Protein AF-A0A7S0U5K0-F1 (afdb_monomer_lite)

Foldseek 3Di:
DPPCPQLAAEEEADQDPVCQQVVQQVVCVVVVHGAQACGWEDEVPDTRHDPRHRYYYYHLVVVVVVCVVPVQPPSHDYYHYPPCVVVDPSSVVSVVSVVVNDD

Organism: Hemiselmis andersenii (NCBI:txid464988)

Structure (mmCIF, N/CA/C/O backbone):
data_AF-A0A7S0U5K0-F1
#
_entry.id   AF-A0A7S0U5K0-F1
#
loop_
_atom_site.group_PDB
_atom_site.id
_atom_site.type_symbol
_atom_site.label_atom_id
_atom_site.label_alt_id
_atom_site.label_comp_id
_atom_site.label_asym_id
_atom_site.label_entity_id
_atom_site.label_seq_id
_atom_site.pdbx_PDB_ins_code
_atom_site.Cartn_x
_atom_site.Cartn_y
_atom_site.Cartn_z
_atom_site.occupancy
_atom_site.B_iso_or_equiv
_atom_site.auth_seq_id
_atom_site.auth_comp_id
_atom_site.auth_asym_id
_atom_site.auth_atom_id
_atom_site.pdbx_PDB_model_num
ATOM 1 N N . ARG A 1 1 ? -11.336 -15.388 -18.086 1.00 55.62 1 ARG A N 1
ATOM 2 C CA . ARG A 1 1 ? -10.836 -14.200 -17.343 1.00 55.62 1 ARG A CA 1
ATOM 3 C C . ARG A 1 1 ? -11.892 -13.109 -17.471 1.00 55.62 1 ARG A C 1
ATOM 5 O O . ARG A 1 1 ? -12.185 -12.740 -18.595 1.00 55.62 1 ARG A O 1
ATOM 12 N N . ASN A 1 2 ? -12.454 -12.601 -16.373 1.00 70.38 2 ASN A N 1
ATOM 13 C CA . ASN A 1 2 ? -13.615 -11.689 -16.411 1.00 70.38 2 ASN A CA 1
ATOM 14 C C . ASN A 1 2 ? -13.262 -10.210 -16.708 1.00 70.38 2 ASN A C 1
ATOM 16 O O . ASN A 1 2 ? -14.100 -9.342 -16.513 1.00 70.38 2 ASN A O 1
ATOM 20 N N . GLY A 1 3 ? -12.029 -9.901 -17.134 1.00 74.00 3 GLY A N 1
ATOM 21 C CA . GLY A 1 3 ? -11.648 -8.570 -17.641 1.00 74.00 3 GLY A CA 1
ATOM 22 C C . GLY A 1 3 ? -11.501 -7.425 -16.625 1.00 74.00 3 GLY A C 1
ATOM 23 O O . GLY A 1 3 ? -11.142 -6.328 -17.026 1.00 74.00 3 GLY A O 1
ATOM 24 N N . ARG A 1 4 ? -11.702 -7.646 -15.319 1.00 78.88 4 ARG A N 1
ATOM 25 C CA . ARG A 1 4 ? -11.793 -6.563 -14.308 1.00 78.88 4 ARG A CA 1
ATOM 26 C C . ARG A 1 4 ? -10.467 -6.025 -13.753 1.00 78.88 4 ARG A C 1
ATOM 28 O O . ARG A 1 4 ? -10.463 -5.280 -12.784 1.00 78.88 4 ARG A O 1
ATOM 35 N N . GLY A 1 5 ? -9.325 -6.389 -14.338 1.00 76.19 5 GLY A N 1
ATOM 36 C CA . GLY A 1 5 ? -8.012 -6.001 -13.798 1.00 76.19 5 GLY A CA 1
ATOM 37 C C . GLY A 1 5 ? -7.782 -4.483 -13.738 1.00 76.19 5 GLY A C 1
ATOM 38 O O . GLY A 1 5 ? -7.076 -4.009 -12.856 1.00 76.19 5 GLY A O 1
ATOM 39 N N . GLY A 1 6 ? -8.404 -3.715 -14.641 1.00 79.94 6 GLY A N 1
ATOM 40 C CA . GLY A 1 6 ? -8.289 -2.252 -14.671 1.00 79.94 6 GLY A CA 1
ATOM 41 C C . GLY A 1 6 ? -8.982 -1.536 -13.505 1.00 79.94 6 GLY A C 1
ATOM 42 O O . GLY A 1 6 ? -8.578 -0.424 -13.159 1.00 79.94 6 GLY A O 1
ATOM 43 N N . GLU A 1 7 ? -9.968 -2.184 -12.883 1.00 86.75 7 GLU A N 1
ATOM 44 C CA . GLU A 1 7 ? -10.798 -1.637 -11.798 1.00 86.75 7 GLU A CA 1
ATOM 45 C C . GLU A 1 7 ? -10.183 -1.860 -10.407 1.00 86.75 7 GLU A C 1
ATOM 47 O O . GLU A 1 7 ? -10.696 -1.355 -9.415 1.00 86.75 7 GLU A O 1
ATOM 52 N N . VAL A 1 8 ? -9.090 -2.623 -10.315 1.00 93.12 8 VAL A N 1
ATOM 53 C CA . VAL A 1 8 ? -8.482 -3.012 -9.039 1.00 93.12 8 VAL A CA 1
ATOM 54 C C . VAL A 1 8 ? -7.584 -1.900 -8.499 1.00 93.12 8 VAL A C 1
ATOM 56 O O . VAL A 1 8 ? -6.564 -1.590 -9.104 1.00 93.12 8 VAL A O 1
ATOM 59 N N . GLU A 1 9 ? -7.897 -1.373 -7.316 1.00 95.38 9 GLU A N 1
ATOM 60 C CA . GLU A 1 9 ? -6.939 -0.635 -6.480 1.00 95.38 9 GLU A CA 1
ATOM 61 C C . GLU A 1 9 ? -6.714 -1.340 -5.142 1.00 95.38 9 GLU A C 1
ATOM 63 O O . GLU A 1 9 ? -7.665 -1.665 -4.423 1.00 95.38 9 GLU A O 1
ATOM 68 N N . MET A 1 10 ? -5.445 -1.558 -4.808 1.00 97.75 10 MET A N 1
ATOM 69 C CA . MET A 1 10 ? -4.986 -2.262 -3.618 1.00 97.75 10 MET A CA 1
ATOM 70 C C . MET A 1 10 ? -4.131 -1.344 -2.750 1.00 97.75 10 MET A C 1
ATOM 72 O O . MET A 1 10 ? -3.248 -0.640 -3.248 1.00 97.75 10 MET A O 1
ATOM 76 N N . ILE A 1 11 ? -4.341 -1.412 -1.439 1.00 98.12 11 ILE A N 1
ATOM 77 C CA . ILE A 1 11 ? -3.473 -0.784 -0.442 1.00 98.12 11 ILE A CA 1
ATOM 78 C C . ILE A 1 11 ? -2.899 -1.873 0.458 1.00 98.12 11 ILE A C 1
ATOM 80 O O . ILE A 1 11 ? -3.647 -2.703 0.963 1.00 98.12 11 ILE A O 1
ATOM 84 N N . CYS A 1 12 ? -1.589 -1.859 0.682 1.00 98.50 12 CYS A N 1
ATOM 85 C CA . CYS A 1 12 ? -0.908 -2.745 1.620 1.00 98.50 12 CYS A CA 1
ATOM 86 C C . CYS A 1 12 ? -0.188 -1.908 2.679 1.00 98.50 12 CYS A C 1
ATOM 88 O O . CYS A 1 12 ? 0.669 -1.084 2.348 1.00 98.50 12 CYS A O 1
ATOM 90 N N . THR A 1 13 ? -0.551 -2.071 3.951 1.00 98.06 13 THR A N 1
ATOM 91 C CA . THR A 1 13 ? 0.106 -1.334 5.033 1.00 98.06 13 THR A CA 1
ATOM 92 C C . THR A 1 13 ? 1.390 -2.018 5.472 1.00 98.06 13 THR A C 1
ATOM 94 O O . THR A 1 13 ? 1.462 -3.235 5.497 1.00 98.06 13 THR A O 1
ATOM 97 N N . GLN A 1 14 ? 2.375 -1.226 5.878 1.00 97.94 14 GLN A N 1
ATOM 98 C CA . GLN A 1 14 ? 3.642 -1.661 6.458 1.00 97.94 14 GLN A CA 1
ATOM 99 C C . GLN A 1 14 ? 3.905 -0.854 7.742 1.00 97.94 14 GLN A C 1
ATOM 101 O O . GLN A 1 14 ? 3.674 0.361 7.747 1.00 97.94 14 GLN A O 1
ATOM 106 N N . PRO A 1 15 ? 4.409 -1.456 8.832 1.00 95.38 15 PRO A N 1
ATOM 107 C CA . PRO A 1 15 ? 4.619 -0.738 10.093 1.00 95.38 15 PRO A CA 1
ATOM 108 C C . PRO A 1 15 ? 5.746 0.295 9.973 1.00 95.38 15 PRO A C 1
ATOM 110 O O . PRO A 1 15 ? 5.714 1.361 10.590 1.00 95.38 15 PRO A O 1
ATOM 113 N N . ARG A 1 16 ? 6.743 0.015 9.124 1.00 96.00 16 ARG A N 1
ATOM 114 C CA . ARG A 1 16 ? 7.964 0.818 8.990 1.00 96.00 16 ARG A CA 1
ATOM 115 C C . ARG A 1 16 ? 8.063 1.446 7.606 1.00 96.00 16 ARG A C 1
ATOM 117 O O . ARG A 1 16 ? 7.760 0.827 6.589 1.00 96.00 16 ARG A O 1
ATOM 124 N N . ARG A 1 17 ? 8.566 2.684 7.565 1.00 97.81 17 ARG A N 1
ATOM 125 C CA . ARG A 1 17 ? 8.770 3.444 6.316 1.00 97.81 17 ARG A CA 1
ATOM 126 C C . ARG A 1 17 ? 9.685 2.708 5.340 1.00 97.81 17 ARG A C 1
ATOM 128 O O . ARG A 1 17 ? 9.350 2.605 4.168 1.00 97.81 17 ARG A O 1
ATOM 135 N N . ILE A 1 18 ? 10.808 2.192 5.842 1.00 97.94 18 ILE A N 1
ATOM 136 C CA . ILE A 1 18 ? 11.792 1.493 5.013 1.00 97.94 18 ILE A CA 1
ATOM 137 C C . ILE A 1 18 ? 11.196 0.233 4.380 1.00 97.94 18 ILE A C 1
ATOM 139 O O . ILE A 1 18 ? 11.469 -0.015 3.216 1.00 97.94 18 ILE A O 1
ATOM 143 N N . SER A 1 19 ? 10.318 -0.485 5.094 1.00 97.69 19 SER A N 1
ATOM 144 C CA . SER A 1 19 ? 9.605 -1.653 4.565 1.00 97.69 19 SER A CA 1
ATOM 145 C C . SER A 1 19 ? 8.630 -1.266 3.454 1.00 97.69 19 SER A C 1
ATOM 147 O O . SER A 1 19 ? 8.630 -1.886 2.399 1.00 97.69 19 SER A O 1
ATOM 149 N N . ALA A 1 20 ? 7.845 -0.196 3.638 1.00 98.50 20 ALA A N 1
ATOM 150 C CA . ALA A 1 20 ? 6.940 0.286 2.590 1.00 98.50 20 ALA A CA 1
ATOM 151 C C . ALA A 1 20 ? 7.685 0.624 1.287 1.00 98.50 20 ALA A C 1
ATOM 153 O O . ALA A 1 20 ? 7.205 0.302 0.203 1.00 98.50 20 ALA A O 1
ATOM 154 N N . MET A 1 21 ? 8.855 1.259 1.397 1.00 98.62 21 MET A N 1
ATOM 155 C CA . MET A 1 21 ? 9.681 1.628 0.246 1.00 98.62 21 MET A CA 1
ATOM 156 C C . MET A 1 21 ? 10.353 0.403 -0.385 1.00 98.62 21 MET A C 1
ATOM 158 O O . MET A 1 21 ? 10.204 0.177 -1.582 1.00 98.62 21 MET A O 1
ATOM 162 N N . SER A 1 22 ? 11.048 -0.412 0.415 1.00 98.50 22 SER A N 1
ATOM 163 C CA . SER A 1 22 ? 11.826 -1.547 -0.089 1.00 98.50 22 SER A CA 1
ATOM 164 C C . SER A 1 22 ? 10.948 -2.627 -0.713 1.00 98.50 22 SER A C 1
ATOM 166 O O . SER A 1 22 ? 11.318 -3.186 -1.743 1.00 98.50 22 SER A O 1
ATOM 168 N N . VAL A 1 23 ? 9.770 -2.895 -0.140 1.00 98.50 23 VAL A N 1
ATOM 169 C CA . VAL A 1 23 ? 8.819 -3.863 -0.698 1.00 98.50 23 VAL A CA 1
ATOM 170 C C . VAL A 1 23 ? 8.222 -3.329 -1.996 1.00 98.50 23 VAL A C 1
ATOM 172 O O . VAL A 1 23 ? 8.165 -4.068 -2.975 1.00 98.50 23 VAL A O 1
ATOM 175 N N . ALA A 1 24 ? 7.847 -2.048 -2.063 1.00 98.62 24 ALA A N 1
ATOM 176 C CA . ALA A 1 24 ? 7.364 -1.457 -3.310 1.00 98.62 24 ALA A CA 1
ATOM 177 C C . ALA A 1 24 ? 8.417 -1.524 -4.423 1.00 98.62 24 ALA A C 1
ATOM 179 O O . ALA A 1 24 ? 8.093 -1.930 -5.538 1.00 98.62 24 ALA A O 1
ATOM 180 N N . ASP A 1 25 ? 9.672 -1.186 -4.113 1.00 98.69 25 ASP A N 1
ATOM 181 C CA . ASP A 1 25 ? 10.783 -1.268 -5.063 1.00 98.69 25 ASP A CA 1
ATOM 182 C C . ASP A 1 25 ? 11.049 -2.709 -5.507 1.00 98.69 25 ASP A C 1
ATOM 184 O O . ASP A 1 25 ? 11.235 -2.973 -6.696 1.00 98.69 25 ASP A O 1
ATOM 188 N N . ARG A 1 26 ? 11.004 -3.662 -4.571 1.00 98.69 26 ARG A N 1
ATOM 189 C CA . ARG A 1 26 ? 11.182 -5.083 -4.869 1.00 98.69 26 ARG A CA 1
ATOM 190 C C . ARG A 1 26 ? 10.082 -5.612 -5.788 1.00 98.69 26 ARG A C 1
ATOM 192 O O . ARG A 1 26 ? 10.394 -6.239 -6.796 1.00 98.69 26 ARG A O 1
ATOM 199 N N . VAL A 1 27 ? 8.818 -5.346 -5.463 1.00 98.50 27 VAL A N 1
ATOM 200 C CA . VAL A 1 27 ? 7.666 -5.832 -6.238 1.00 98.50 27 VAL A CA 1
ATOM 201 C C . VAL A 1 27 ? 7.602 -5.153 -7.610 1.00 98.50 27 VAL A C 1
ATOM 203 O O . VAL A 1 27 ? 7.293 -5.815 -8.597 1.00 98.50 27 VAL A O 1
ATOM 206 N N . ALA A 1 28 ? 7.941 -3.864 -7.716 1.00 98.56 28 ALA A N 1
ATOM 207 C CA . ALA A 1 28 ? 8.071 -3.187 -9.008 1.00 98.56 28 ALA A CA 1
ATOM 208 C C . ALA A 1 28 ? 9.167 -3.833 -9.878 1.00 98.56 28 ALA A C 1
ATOM 210 O O . ALA A 1 28 ? 8.934 -4.147 -11.047 1.00 98.56 28 ALA A O 1
ATOM 211 N N . ALA A 1 29 ? 10.335 -4.123 -9.293 1.00 98.50 29 ALA A N 1
ATOM 212 C CA . ALA A 1 29 ? 11.435 -4.776 -9.999 1.00 98.50 29 ALA A CA 1
ATOM 213 C C . ALA A 1 29 ? 11.074 -6.193 -10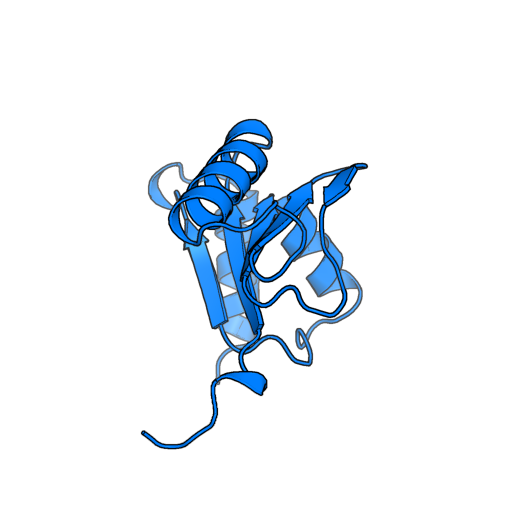.479 1.00 98.50 29 ALA A C 1
ATOM 215 O O . ALA A 1 29 ? 11.382 -6.554 -11.614 1.00 98.50 29 ALA A O 1
ATOM 216 N N . GLU A 1 30 ? 10.365 -6.981 -9.664 1.00 98.56 30 GLU A N 1
ATOM 217 C CA . GLU A 1 30 ? 9.847 -8.306 -10.052 1.00 98.56 30 GLU A CA 1
ATOM 218 C C . GLU A 1 30 ? 8.835 -8.239 -11.208 1.00 98.56 30 GLU A C 1
ATOM 220 O O . GLU A 1 30 ? 8.629 -9.220 -11.923 1.00 98.56 30 GLU A O 1
ATOM 225 N N . ARG A 1 31 ? 8.238 -7.066 -11.430 1.00 97.19 31 ARG A N 1
ATOM 226 C CA . ARG A 1 31 ? 7.335 -6.767 -12.547 1.00 97.19 31 ARG A CA 1
ATOM 227 C C . ARG A 1 31 ? 8.032 -6.088 -13.727 1.00 97.19 31 ARG A C 1
ATOM 229 O O . ARG A 1 31 ? 7.352 -5.699 -14.673 1.00 97.19 31 ARG A O 1
ATOM 236 N N . ALA A 1 32 ? 9.360 -5.968 -13.685 1.00 98.19 32 ALA A N 1
ATOM 237 C CA . ALA A 1 32 ? 10.171 -5.270 -14.680 1.00 98.19 32 ALA A CA 1
ATOM 238 C C . ALA A 1 32 ? 9.722 -3.814 -14.930 1.00 98.19 32 ALA A C 1
ATOM 240 O O . ALA A 1 32 ? 9.820 -3.307 -16.046 1.00 98.19 32 ALA A O 1
ATOM 241 N N . GLU A 1 33 ? 9.245 -3.132 -13.887 1.00 97.62 33 GLU A N 1
ATOM 242 C CA . GLU A 1 33 ? 8.860 -1.721 -13.930 1.00 97.62 33 GLU A CA 1
ATOM 243 C C . GLU A 1 33 ? 9.614 -0.895 -12.886 1.00 97.62 33 GLU A C 1
ATOM 245 O O . GLU A 1 33 ? 10.179 -1.406 -11.918 1.00 97.62 33 GLU A O 1
ATOM 250 N N . ALA A 1 34 ? 9.604 0.423 -13.073 1.00 97.81 34 ALA A N 1
ATOM 251 C CA . ALA A 1 34 ? 10.044 1.345 -12.039 1.00 97.81 34 ALA A CA 1
ATOM 252 C C . ALA A 1 34 ? 8.917 1.580 -11.026 1.00 97.81 34 ALA A C 1
ATOM 254 O O . ALA A 1 34 ? 7.757 1.772 -11.400 1.00 97.81 34 ALA A O 1
ATOM 255 N N . THR A 1 35 ? 9.267 1.671 -9.744 1.00 98.38 35 THR A N 1
ATOM 256 C CA . THR A 1 35 ? 8.336 2.099 -8.693 1.00 98.38 35 THR A CA 1
ATOM 257 C C . THR A 1 35 ? 7.688 3.428 -9.063 1.00 98.38 35 THR A C 1
ATOM 259 O O . THR A 1 35 ? 8.360 4.350 -9.528 1.00 98.38 35 THR A O 1
ATOM 262 N N . GLY A 1 36 ? 6.388 3.542 -8.830 1.00 97.44 36 GLY A N 1
ATOM 263 C CA . GLY A 1 36 ? 5.556 4.656 -9.265 1.00 97.44 36 GLY A CA 1
ATOM 264 C C . GLY A 1 36 ? 4.766 4.372 -10.543 1.00 97.44 36 GLY A C 1
ATOM 265 O O . GLY A 1 36 ? 3.903 5.180 -10.875 1.00 97.44 36 GLY A O 1
ATOM 266 N N . GLN A 1 37 ? 5.005 3.249 -11.232 1.00 97.06 37 GLN A N 1
ATOM 267 C CA . GLN A 1 37 ? 4.134 2.751 -12.305 1.00 97.06 37 GLN A CA 1
ATOM 268 C C . GLN A 1 37 ? 2.935 1.996 -11.710 1.00 97.06 37 GLN A C 1
ATOM 270 O O . GLN A 1 37 ? 2.121 2.626 -11.027 1.00 97.06 37 GLN A O 1
ATOM 275 N N . THR A 1 38 ? 2.795 0.682 -11.934 1.00 97.38 38 THR A N 1
ATOM 276 C CA . THR A 1 38 ? 1.656 -0.082 -11.393 1.00 97.38 38 THR A CA 1
ATOM 277 C C . THR A 1 38 ? 1.804 -0.395 -9.904 1.00 97.38 38 THR A C 1
ATOM 279 O O . THR A 1 38 ? 0.793 -0.543 -9.213 1.00 97.38 38 THR A O 1
ATOM 282 N N . VAL A 1 39 ? 3.031 -0.392 -9.384 1.00 98.56 39 VAL A N 1
ATOM 283 C CA . VAL A 1 39 ? 3.364 -0.513 -7.961 1.00 98.56 39 VAL A CA 1
ATOM 284 C C . VAL A 1 39 ? 3.993 0.780 -7.457 1.00 98.56 39 VAL A C 1
ATOM 286 O O . VAL A 1 39 ? 4.866 1.353 -8.106 1.00 98.56 39 VAL A O 1
ATOM 289 N N . GLY A 1 40 ? 3.578 1.249 -6.285 1.00 98.62 40 GLY A N 1
ATOM 290 C CA . GLY A 1 40 ? 4.117 2.459 -5.674 1.00 98.62 40 GLY A CA 1
ATOM 291 C C . GLY A 1 40 ? 4.092 2.415 -4.156 1.00 98.62 40 GLY A C 1
ATOM 292 O O . GLY A 1 40 ? 3.570 1.475 -3.556 1.00 98.62 40 GLY A O 1
ATOM 293 N N . TYR A 1 41 ? 4.618 3.468 -3.533 1.00 98.75 41 TYR A N 1
ATOM 294 C CA . TYR A 1 41 ? 4.499 3.652 -2.091 1.00 98.75 41 TYR A CA 1
ATOM 295 C C . TYR A 1 41 ? 4.077 5.065 -1.694 1.00 98.75 41 TYR A C 1
ATOM 297 O O . TYR A 1 41 ? 4.253 6.038 -2.434 1.00 98.75 41 TYR A O 1
ATOM 305 N N . GLN A 1 42 ? 3.550 5.180 -0.478 1.00 98.44 42 GLN A N 1
ATOM 306 C CA . GLN A 1 42 ? 3.294 6.452 0.180 1.00 98.44 42 GLN A CA 1
ATOM 307 C C . GLN A 1 42 ? 3.636 6.378 1.666 1.00 98.44 42 GLN A C 1
ATOM 309 O O . GLN A 1 42 ? 3.057 5.613 2.433 1.00 98.44 42 GLN A O 1
ATOM 314 N N . ILE A 1 43 ? 4.544 7.245 2.090 1.00 98.31 43 ILE A N 1
ATOM 315 C CA . ILE A 1 43 ? 4.929 7.428 3.485 1.00 98.31 43 ILE A CA 1
ATOM 316 C C . ILE A 1 43 ? 4.730 8.896 3.874 1.00 98.31 43 ILE A C 1
ATOM 318 O O . ILE A 1 43 ? 4.280 9.734 3.088 1.00 98.31 43 ILE A O 1
ATOM 322 N N . ARG A 1 44 ? 5.017 9.238 5.130 1.00 96.38 44 ARG A N 1
ATOM 323 C CA . ARG A 1 44 ? 4.944 10.634 5.567 1.00 96.38 44 ARG A CA 1
ATOM 324 C C . ARG A 1 44 ? 5.960 11.473 4.781 1.00 96.38 44 ARG A C 1
ATOM 326 O O . ARG A 1 44 ? 7.149 11.192 4.861 1.00 96.38 44 ARG A O 1
ATOM 333 N N . LEU A 1 45 ? 5.461 12.522 4.117 1.00 95.00 45 LEU A N 1
ATOM 334 C CA . LEU A 1 45 ? 6.211 13.525 3.337 1.00 95.00 45 LEU A CA 1
ATOM 335 C C . LEU A 1 45 ? 6.849 13.026 2.030 1.00 95.00 45 LEU A C 1
ATOM 337 O O . LEU A 1 45 ? 7.483 13.817 1.343 1.00 95.00 45 LEU A O 1
ATOM 341 N N . GLU A 1 46 ? 6.651 11.765 1.654 1.00 97.62 46 GLU A N 1
ATOM 342 C CA . GLU A 1 46 ? 7.265 11.194 0.456 1.00 97.62 46 GLU A CA 1
ATOM 343 C C . GLU A 1 46 ? 6.325 10.171 -0.184 1.00 97.62 46 GLU A C 1
ATOM 345 O O . GLU A 1 46 ? 5.698 9.354 0.498 1.00 97.62 46 GLU A O 1
ATOM 350 N N . ALA A 1 47 ? 6.194 10.239 -1.505 1.00 98.00 47 ALA A N 1
ATOM 351 C CA . ALA A 1 47 ? 5.340 9.344 -2.266 1.00 98.00 47 ALA A CA 1
ATOM 352 C C . ALA A 1 47 ? 5.925 9.100 -3.655 1.00 98.00 47 ALA A C 1
ATOM 354 O O . ALA A 1 47 ? 6.326 10.041 -4.338 1.00 98.00 47 ALA A O 1
ATOM 355 N N . LYS A 1 48 ? 5.884 7.841 -4.092 1.00 98.19 48 LYS A N 1
ATOM 356 C CA . LYS A 1 48 ? 6.223 7.429 -5.453 1.00 98.19 48 LYS A CA 1
ATOM 357 C C . LYS A 1 48 ? 5.060 6.615 -6.006 1.00 98.19 48 LYS A C 1
ATOM 359 O O . LYS A 1 48 ? 5.002 5.399 -5.847 1.00 98.19 48 LYS A O 1
ATOM 364 N N . ARG A 1 49 ? 4.087 7.324 -6.581 1.00 97.06 49 ARG A N 1
ATOM 365 C CA . ARG A 1 49 ? 2.841 6.786 -7.148 1.00 97.06 49 ARG A CA 1
ATOM 366 C C . ARG A 1 49 ? 2.386 7.641 -8.329 1.00 97.06 49 ARG A C 1
ATOM 368 O O . ARG A 1 49 ? 2.733 8.818 -8.403 1.00 97.06 49 ARG A O 1
ATOM 375 N N . SER A 1 50 ? 1.566 7.070 -9.195 1.00 96.06 50 SER A N 1
ATOM 376 C CA . SER A 1 50 ? 0.963 7.729 -10.355 1.00 96.06 50 SER A CA 1
ATOM 377 C C . SER A 1 50 ? -0.517 7.361 -10.477 1.00 96.06 50 SER A C 1
ATOM 379 O O . SER A 1 50 ? -1.040 6.582 -9.680 1.00 96.06 50 SER A O 1
ATOM 381 N N . ALA A 1 51 ? -1.200 7.895 -11.492 1.00 93.56 51 ALA A N 1
ATOM 382 C CA . ALA A 1 51 ? -2.569 7.489 -11.819 1.00 93.56 51 ALA A CA 1
ATOM 383 C C . ALA A 1 51 ? -2.660 6.017 -12.274 1.00 93.56 51 ALA A C 1
ATOM 385 O O . ALA A 1 51 ? -3.738 5.429 -12.282 1.00 93.56 51 ALA A O 1
ATOM 386 N N . GLN A 1 52 ? -1.532 5.416 -12.661 1.00 94.44 52 GLN A N 1
ATOM 387 C CA . GLN A 1 52 ? -1.432 4.020 -13.072 1.00 94.44 52 GLN A CA 1
ATOM 388 C C . GLN A 1 52 ? -1.196 3.072 -11.890 1.00 94.44 52 GLN A C 1
ATOM 390 O O . GLN A 1 52 ? -1.294 1.859 -12.073 1.00 94.44 52 GLN A O 1
ATOM 395 N N . THR A 1 53 ? -0.896 3.588 -10.693 1.00 96.62 53 THR A N 1
ATOM 396 C CA . THR A 1 53 ? -0.608 2.761 -9.518 1.00 96.62 53 THR A CA 1
ATOM 397 C C . THR A 1 53 ? -1.843 1.978 -9.092 1.00 96.62 53 THR A C 1
ATOM 399 O O . THR A 1 53 ? -2.863 2.550 -8.725 1.00 96.62 53 THR A O 1
ATOM 402 N N . LYS A 1 54 ? -1.731 0.649 -9.136 1.00 96.62 54 LYS A N 1
ATOM 403 C CA . LYS A 1 54 ? -2.765 -0.312 -8.733 1.00 96.62 54 LYS A CA 1
ATOM 404 C C . LYS A 1 54 ? -2.468 -0.946 -7.380 1.00 96.62 54 LYS A C 1
ATOM 406 O O . LYS A 1 54 ? -3.401 -1.335 -6.689 1.00 96.62 54 LYS A O 1
ATOM 411 N N . 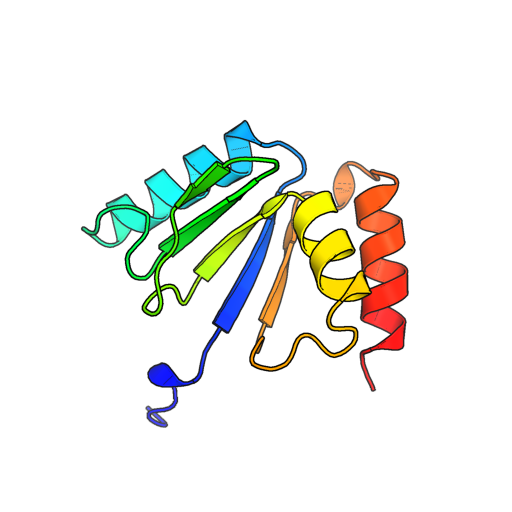LEU A 1 55 ? -1.195 -1.036 -6.994 1.00 98.06 55 LEU A N 1
ATOM 412 C CA . LEU A 1 55 ? -0.758 -1.508 -5.683 1.00 98.06 55 LEU A CA 1
ATOM 413 C C . LEU A 1 55 ? 0.035 -0.412 -4.974 1.00 98.06 55 LEU A C 1
ATOM 415 O O . LEU A 1 55 ? 1.114 -0.031 -5.425 1.00 98.06 55 LEU A O 1
ATOM 419 N N . LEU A 1 56 ? -0.502 0.081 -3.861 1.00 98.44 56 LEU A N 1
ATOM 420 C CA . LEU A 1 56 ? 0.140 1.092 -3.032 1.00 98.44 56 LEU A CA 1
ATOM 421 C C . LEU A 1 56 ? 0.583 0.489 -1.698 1.00 98.44 56 LEU A C 1
ATOM 423 O O . LEU A 1 56 ? -0.253 0.138 -0.868 1.00 98.44 56 LEU A O 1
ATOM 427 N N . PHE A 1 57 ? 1.890 0.451 -1.456 1.00 98.75 57 PHE A N 1
ATOM 428 C CA . PHE 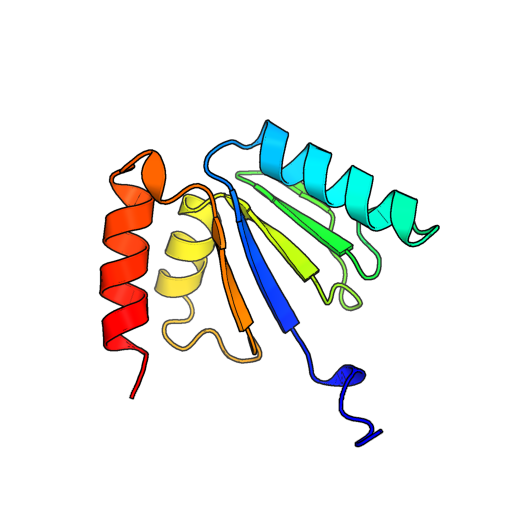A 1 57 ? 2.436 0.184 -0.129 1.00 98.75 57 PHE A CA 1
ATOM 429 C C . PHE A 1 57 ? 2.459 1.473 0.695 1.00 98.75 57 PHE A C 1
ATOM 431 O O . PHE A 1 57 ? 2.911 2.515 0.228 1.00 98.75 57 PHE A O 1
ATOM 438 N N . CYS A 1 58 ? 1.982 1.463 1.931 1.00 98.50 58 CYS A N 1
ATOM 439 C CA . CYS A 1 58 ? 2.018 2.669 2.756 1.00 98.50 58 CYS A CA 1
ATOM 440 C C . CYS A 1 58 ? 2.235 2.367 4.227 1.00 98.50 58 CYS A C 1
ATOM 442 O O . CYS A 1 58 ? 2.011 1.251 4.675 1.00 98.50 58 CYS A O 1
ATOM 444 N N . THR A 1 59 ? 2.626 3.366 5.019 1.00 97.69 59 THR A N 1
ATOM 445 C CA . THR A 1 59 ? 2.578 3.175 6.473 1.00 97.69 59 THR A CA 1
ATOM 446 C C . THR A 1 59 ? 1.140 3.151 6.981 1.00 97.69 59 THR A C 1
ATOM 448 O O . THR A 1 59 ? 0.267 3.815 6.414 1.00 97.69 59 THR A O 1
ATOM 451 N N . THR A 1 60 ? 0.886 2.452 8.088 1.00 96.69 60 THR A N 1
ATOM 452 C CA . THR A 1 60 ? -0.441 2.415 8.735 1.00 96.69 60 THR A CA 1
ATOM 453 C C . THR A 1 60 ? -0.994 3.822 8.984 1.00 96.69 60 THR A C 1
ATOM 455 O O . THR A 1 60 ? -2.142 4.120 8.659 1.00 96.69 60 THR A O 1
ATOM 458 N N . GLY A 1 61 ? -0.145 4.745 9.451 1.00 95.81 61 GLY A N 1
ATOM 459 C CA . GLY A 1 61 ? -0.526 6.143 9.675 1.00 95.81 61 GLY A CA 1
ATOM 460 C C . GLY A 1 61 ? -0.956 6.903 8.410 1.00 95.81 61 GLY A C 1
ATOM 461 O O . GLY A 1 61 ? -1.799 7.796 8.493 1.00 95.81 61 GLY A O 1
ATOM 462 N N . VAL A 1 62 ? -0.424 6.559 7.230 1.00 96.69 62 VAL A N 1
ATOM 463 C CA . VAL A 1 62 ? -0.872 7.152 5.957 1.00 96.69 62 VAL A CA 1
ATOM 464 C C . VAL A 1 62 ? -2.292 6.700 5.625 1.00 96.69 62 VAL A C 1
ATOM 466 O O . VAL A 1 62 ? -3.113 7.539 5.252 1.00 96.69 62 VAL A O 1
ATOM 469 N N . LEU A 1 63 ? -2.602 5.412 5.801 1.00 96.56 63 LEU A N 1
ATOM 470 C CA . LEU A 1 63 ? -3.950 4.895 5.562 1.00 96.56 63 LEU A CA 1
ATOM 471 C C . LEU A 1 63 ? -4.960 5.470 6.563 1.00 96.56 63 LEU A C 1
ATOM 473 O O . LEU A 1 63 ? -6.024 5.925 6.153 1.00 96.56 63 LEU A O 1
ATOM 477 N N . LEU A 1 64 ? -4.602 5.545 7.848 1.00 95.69 64 LEU A N 1
ATOM 478 C CA . LEU A 1 64 ? -5.441 6.174 8.874 1.00 95.69 64 LEU A CA 1
ATOM 479 C C . LEU A 1 64 ? -5.753 7.640 8.544 1.00 95.69 64 LEU A C 1
ATOM 481 O O . LEU A 1 64 ? -6.900 8.065 8.648 1.00 95.69 64 LEU A O 1
ATOM 485 N N . ARG A 1 65 ? -4.764 8.415 8.081 1.00 94.56 65 ARG A N 1
ATOM 486 C CA . ARG A 1 65 ? -5.000 9.796 7.630 1.00 94.56 65 ARG A CA 1
ATOM 487 C C . ARG A 1 65 ? -5.906 9.855 6.398 1.00 94.56 65 ARG A C 1
ATOM 489 O O . ARG A 1 65 ? -6.728 10.760 6.302 1.00 94.56 65 ARG A O 1
ATOM 496 N N . ARG A 1 66 ? -5.772 8.917 5.456 1.00 94.12 66 ARG A N 1
ATOM 497 C CA . ARG A 1 66 ? -6.664 8.844 4.287 1.00 94.12 66 ARG A CA 1
ATOM 498 C C . ARG A 1 66 ? -8.107 8.575 4.717 1.00 94.12 66 ARG A C 1
ATOM 500 O O . ARG A 1 66 ? -8.995 9.272 4.246 1.00 94.12 66 ARG A O 1
ATOM 507 N N . LEU A 1 67 ? -8.313 7.659 5.663 1.00 93.69 67 LEU A N 1
ATOM 508 C CA . LEU A 1 67 ? -9.620 7.345 6.251 1.00 93.69 67 LEU A CA 1
ATOM 509 C C . LEU A 1 67 ? -10.280 8.539 6.958 1.00 93.69 67 LEU A C 1
ATOM 511 O O . LEU A 1 67 ? -11.501 8.615 6.991 1.00 93.69 67 LEU A O 1
ATOM 515 N N . GLN A 1 68 ? -9.504 9.488 7.493 1.00 90.88 68 GLN A N 1
ATOM 516 C CA . GLN A 1 68 ? -10.056 10.722 8.074 1.00 90.88 68 GLN A CA 1
ATOM 517 C C . GLN A 1 68 ? -10.673 11.654 7.020 1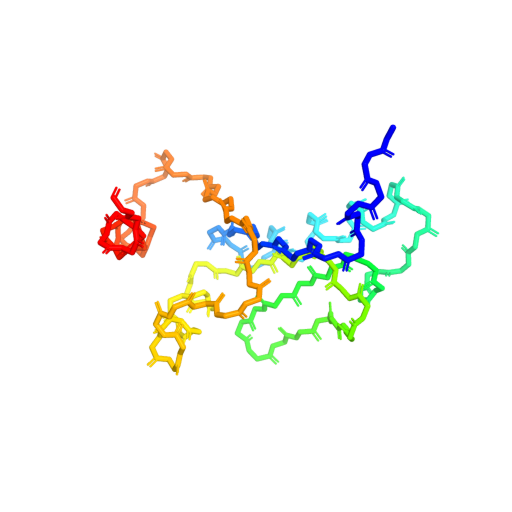.00 90.88 68 GLN A C 1
ATOM 519 O O . GLN A 1 68 ? -11.620 12.372 7.329 1.00 90.88 68 GLN A O 1
ATOM 524 N N . GLY A 1 69 ? -10.126 11.676 5.798 1.00 89.81 69 GLY A N 1
ATOM 525 C CA . GLY A 1 69 ? -10.642 12.499 4.697 1.00 89.81 69 GLY A CA 1
ATOM 526 C C . GLY A 1 69 ? -11.653 11.773 3.805 1.00 89.81 69 GLY A C 1
ATOM 527 O O . GLY A 1 69 ? -12.552 12.401 3.255 1.00 89.81 69 GLY A O 1
ATOM 528 N N . ASP A 1 70 ? -11.513 10.455 3.669 1.00 89.94 70 ASP A N 1
ATOM 529 C CA . ASP A 1 70 ? -12.388 9.580 2.893 1.00 89.94 70 ASP A CA 1
ATOM 530 C C . ASP A 1 70 ? -12.683 8.302 3.686 1.00 89.94 70 ASP A C 1
ATOM 532 O O . ASP A 1 70 ? -11.979 7.294 3.576 1.00 89.94 70 ASP A O 1
ATOM 536 N N . CYS A 1 71 ? -13.745 8.355 4.492 1.00 86.81 71 CYS A N 1
ATOM 537 C CA . CYS A 1 71 ? -14.143 7.262 5.380 1.00 86.81 71 CYS A CA 1
ATOM 538 C C . CYS A 1 71 ? -14.525 5.977 4.636 1.00 86.81 71 CYS A C 1
ATOM 540 O O . CYS A 1 71 ? -14.495 4.911 5.239 1.00 86.81 71 CYS A O 1
ATOM 542 N N . LEU A 1 72 ? -14.906 6.063 3.358 1.00 85.69 72 LEU A N 1
ATOM 543 C CA . LEU A 1 72 ? -15.339 4.906 2.568 1.00 85.69 72 LEU A CA 1
ATOM 544 C C . LEU A 1 72 ? -14.231 4.353 1.670 1.00 85.69 72 LEU A C 1
ATOM 546 O O . LEU A 1 72 ? -14.461 3.350 1.000 1.00 85.69 72 LEU A O 1
ATOM 550 N N . LEU A 1 73 ? -13.059 5.002 1.637 1.00 89.56 73 LEU A N 1
ATOM 551 C CA . LEU A 1 73 ? -11.948 4.661 0.746 1.00 89.56 73 LEU A CA 1
ATOM 552 C C . LEU A 1 73 ? -12.428 4.417 -0.692 1.00 89.56 73 LEU A C 1
ATOM 554 O O . LEU A 1 73 ? -12.172 3.365 -1.280 1.00 89.56 73 LEU A O 1
ATOM 558 N N . LYS A 1 74 ? -13.152 5.387 -1.262 1.00 87.44 74 LYS A N 1
ATOM 559 C CA . LYS A 1 74 ? -13.772 5.248 -2.585 1.00 87.44 74 LYS A CA 1
ATOM 560 C C . LYS A 1 74 ? -12.726 4.854 -3.630 1.00 87.44 74 LYS A C 1
ATOM 562 O O . LYS A 1 74 ? -11.675 5.482 -3.744 1.00 87.44 74 LYS A O 1
ATOM 567 N N . GLY A 1 75 ? -13.039 3.816 -4.401 1.00 88.44 75 GLY A N 1
ATOM 568 C CA . GLY A 1 75 ? -12.157 3.262 -5.431 1.00 88.44 75 GLY A CA 1
ATOM 569 C C . GLY A 1 75 ? -11.172 2.207 -4.923 1.00 88.44 75 GLY A C 1
ATOM 570 O O . GLY A 1 75 ? -10.698 1.415 -5.730 1.00 88.44 75 GLY A O 1
ATOM 571 N N . VAL A 1 76 ? -10.920 2.117 -3.611 1.00 94.06 76 VAL A N 1
ATOM 572 C CA . VAL A 1 76 ? -10.095 1.046 -3.040 1.00 94.06 76 VAL A CA 1
ATOM 573 C C . VAL A 1 76 ? -10.902 -0.244 -3.018 1.00 94.06 76 VAL A C 1
ATOM 575 O O . VAL A 1 76 ? -11.963 -0.331 -2.408 1.00 94.06 76 VAL A O 1
ATOM 578 N N . THR A 1 77 ? -10.373 -1.262 -3.686 1.00 94.50 77 THR A N 1
ATOM 579 C CA . THR A 1 77 ? -11.026 -2.571 -3.817 1.00 94.50 77 THR A CA 1
ATOM 580 C C . THR A 1 77 ? -10.524 -3.584 -2.794 1.00 94.50 77 THR A C 1
ATOM 582 O O . THR A 1 77 ? -11.276 -4.470 -2.401 1.00 94.50 77 THR A O 1
ATOM 585 N N . HIS A 1 78 ? -9.262 -3.467 -2.364 1.00 95.25 78 HIS A N 1
ATOM 586 C CA . HIS A 1 78 ? -8.633 -4.402 -1.432 1.00 95.25 78 HIS A CA 1
ATOM 587 C C . HIS A 1 78 ? -7.698 -3.670 -0.471 1.00 95.25 78 HIS A C 1
ATOM 589 O O . HIS A 1 78 ? -6.960 -2.761 -0.865 1.00 95.25 78 HIS A O 1
ATOM 595 N N . ILE A 1 79 ? -7.692 -4.115 0.782 1.00 96.31 79 ILE A N 1
ATOM 596 C CA . ILE A 1 79 ? -6.777 -3.638 1.817 1.00 96.31 79 ILE A CA 1
ATOM 597 C C . ILE A 1 79 ? -6.084 -4.849 2.427 1.00 96.31 79 ILE A C 1
ATOM 599 O O . ILE A 1 79 ? -6.741 -5.779 2.889 1.00 96.31 79 ILE A O 1
ATOM 603 N N . PHE A 1 80 ? -4.758 -4.811 2.441 1.00 97.44 80 PHE A N 1
ATOM 604 C CA . PHE A 1 80 ? -3.902 -5.779 3.109 1.00 97.44 80 PHE A CA 1
ATOM 605 C C . PHE A 1 80 ? -3.306 -5.110 4.345 1.00 97.44 80 PHE A C 1
ATOM 607 O O . PHE A 1 80 ? -2.633 -4.083 4.231 1.00 97.44 80 PHE A O 1
ATOM 614 N N . VAL A 1 81 ? -3.569 -5.684 5.517 1.00 96.19 81 VAL A N 1
ATOM 615 C CA . VAL A 1 81 ? -2.977 -5.239 6.781 1.00 96.19 81 VAL A CA 1
ATOM 616 C C . VAL A 1 81 ? -1.842 -6.191 7.129 1.00 96.19 81 VAL A C 1
ATOM 618 O O . VAL A 1 81 ? -2.100 -7.322 7.533 1.00 96.19 81 VAL A O 1
ATOM 621 N N . ASP A 1 82 ? -0.605 -5.751 6.916 1.00 95.12 82 ASP A N 1
ATOM 622 C CA . ASP A 1 82 ? 0.588 -6.559 7.180 1.00 95.12 82 ASP A CA 1
ATOM 623 C C . ASP A 1 82 ? 1.123 -6.369 8.607 1.00 95.12 82 ASP A C 1
ATOM 625 O O . ASP A 1 82 ? 0.785 -5.394 9.285 1.00 95.12 82 ASP A O 1
ATOM 629 N N . GLU A 1 83 ? 1.967 -7.305 9.048 1.00 93.56 83 GLU A N 1
ATOM 630 C CA . GLU A 1 83 ? 2.712 -7.250 10.315 1.00 93.56 83 GLU A CA 1
ATOM 631 C C . GLU A 1 83 ? 1.821 -7.066 11.559 1.00 93.56 83 GLU A C 1
ATOM 633 O O . GLU A 1 83 ? 2.242 -6.556 12.598 1.00 93.56 83 GLU A O 1
ATOM 638 N N . ILE A 1 84 ? 0.561 -7.515 11.492 1.00 92.19 84 ILE A N 1
ATOM 639 C CA . ILE A 1 84 ? -0.402 -7.348 12.594 1.00 92.19 84 ILE A CA 1
ATOM 640 C C . ILE A 1 84 ? 0.040 -8.047 13.890 1.00 92.19 84 ILE A C 1
ATOM 642 O O . ILE A 1 84 ? -0.400 -7.706 14.987 1.00 92.19 84 ILE A O 1
ATOM 646 N N . HIS A 1 85 ? 0.945 -9.016 13.776 1.00 94.06 85 HIS A N 1
ATOM 647 C CA . HIS A 1 85 ? 1.509 -9.727 14.912 1.00 94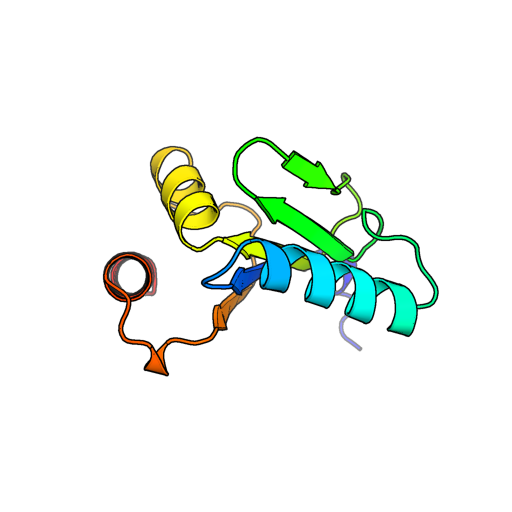.06 85 HIS A CA 1
ATOM 648 C C . HIS A 1 85 ? 2.392 -8.840 15.808 1.00 94.06 85 HIS A C 1
ATOM 650 O O . HIS A 1 85 ? 2.577 -9.192 16.972 1.00 94.06 85 HIS A O 1
ATOM 656 N N . GLU A 1 86 ? 2.888 -7.693 15.319 1.00 90.81 86 GLU A N 1
ATOM 657 C CA . GLU A 1 86 ? 3.633 -6.723 16.138 1.00 90.81 86 GLU A CA 1
ATOM 658 C C . GLU A 1 86 ? 2.738 -6.028 17.190 1.00 90.81 86 GLU A C 1
ATOM 660 O O . GLU A 1 86 ? 3.262 -5.437 18.132 1.00 90.81 86 GLU A O 1
ATOM 665 N N . ARG A 1 87 ? 1.398 -6.121 17.069 1.00 88.38 87 ARG A N 1
ATOM 666 C CA . ARG A 1 87 ? 0.408 -5.492 17.975 1.00 88.38 87 ARG A CA 1
ATOM 667 C C . ARG A 1 87 ? 0.649 -3.991 18.196 1.00 88.38 87 ARG A C 1
ATOM 669 O O . ARG A 1 87 ? 0.552 -3.481 19.312 1.00 88.38 87 ARG A O 1
ATOM 676 N N . ASP A 1 88 ? 0.979 -3.282 17.118 1.00 92.06 88 ASP A N 1
ATOM 677 C CA . ASP A 1 88 ? 1.087 -1.824 17.137 1.00 92.06 88 ASP A CA 1
ATOM 678 C C . ASP A 1 88 ? -0.293 -1.166 17.290 1.00 92.06 88 ASP A C 1
ATOM 680 O O . ASP A 1 88 ? -1.265 -1.546 16.631 1.00 92.06 88 ASP A O 1
ATOM 684 N N . ILE A 1 89 ? -0.351 -0.104 18.098 1.00 92.62 89 ILE A N 1
ATOM 685 C CA . ILE A 1 89 ? -1.583 0.638 18.397 1.00 92.62 89 ILE A CA 1
ATOM 686 C C . ILE A 1 89 ? -2.289 1.158 17.138 1.00 92.62 89 ILE A C 1
ATOM 688 O O . ILE A 1 89 ? -3.520 1.179 17.082 1.00 92.62 89 ILE A O 1
ATOM 692 N N . ASN A 1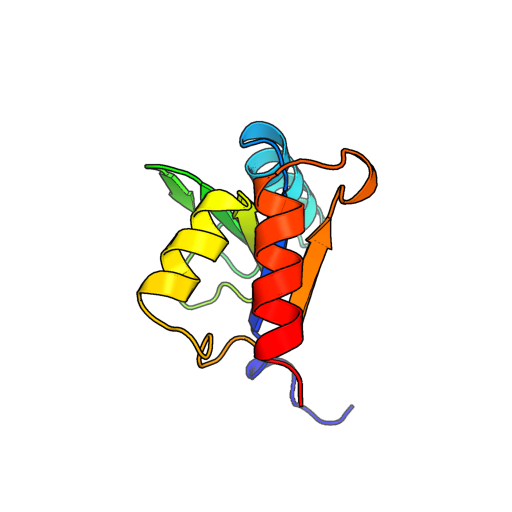 90 ? -1.540 1.574 16.109 1.00 92.56 90 ASN A N 1
ATOM 693 C CA . ASN A 1 90 ? -2.144 2.092 14.885 1.00 92.56 90 ASN A CA 1
ATOM 694 C C . ASN A 1 90 ? -2.771 0.970 14.066 1.00 92.56 90 ASN A C 1
ATOM 696 O O . ASN A 1 90 ? -3.810 1.187 13.444 1.00 92.56 90 ASN A O 1
ATOM 700 N N . SER A 1 91 ? -2.146 -0.207 14.048 1.00 91.88 91 SER A N 1
ATOM 701 C CA . SER A 1 91 ? -2.667 -1.372 13.333 1.00 91.88 91 SER A CA 1
ATOM 702 C C . SER A 1 91 ? -3.942 -1.888 14.000 1.00 91.88 91 SER A C 1
ATOM 704 O O . SER A 1 91 ? -4.934 -2.116 13.308 1.00 91.88 91 SER A O 1
ATOM 706 N N . ASP A 1 92 ? -3.981 -1.945 15.333 1.00 94.00 92 ASP A N 1
ATOM 707 C CA . ASP A 1 92 ? -5.198 -2.291 16.080 1.00 94.00 92 ASP A CA 1
ATOM 708 C C . ASP A 1 92 ? -6.325 -1.281 15.825 1.00 94.00 92 ASP A C 1
ATOM 710 O O . ASP A 1 92 ? -7.468 -1.652 15.541 1.00 94.00 92 ASP A O 1
ATOM 714 N N . PHE A 1 93 ? -6.007 0.015 15.860 1.00 94.19 93 PHE A N 1
ATOM 715 C CA . PHE A 1 93 ? -6.982 1.064 15.574 1.00 94.19 93 PHE A CA 1
ATOM 716 C C . PHE A 1 93 ? -7.502 1.001 14.131 1.00 94.19 93 PHE A C 1
ATOM 718 O O . PHE A 1 93 ? -8.705 1.142 13.896 1.00 94.19 93 PHE A O 1
ATOM 725 N N . LEU A 1 94 ? -6.618 0.728 13.166 1.00 94.19 94 LEU A N 1
ATOM 726 C CA . LEU A 1 94 ? -6.997 0.500 11.775 1.00 94.19 94 LEU A CA 1
ATOM 727 C C . LEU A 1 94 ? -7.979 -0.670 11.662 1.00 94.19 94 LEU A C 1
ATOM 729 O O . LEU A 1 94 ? -9.009 -0.519 11.010 1.00 94.19 94 LEU A O 1
ATOM 733 N N . LEU A 1 95 ? -7.718 -1.802 12.322 1.00 94.50 95 LEU A N 1
ATOM 734 C CA . LEU A 1 95 ? -8.629 -2.948 12.298 1.00 94.50 95 LEU A CA 1
ATOM 735 C C . LEU A 1 95 ? -10.007 -2.623 12.881 1.00 94.50 95 LEU A C 1
ATOM 737 O O . LEU A 1 95 ? -11.015 -3.068 12.332 1.00 94.50 95 LEU A O 1
ATOM 741 N N . ILE A 1 96 ? -10.080 -1.826 13.953 1.00 94.19 96 ILE A N 1
ATOM 742 C CA . ILE A 1 96 ? -11.362 -1.376 14.518 1.00 94.19 96 ILE A CA 1
ATOM 743 C C . ILE A 1 96 ? -12.149 -0.559 13.487 1.00 94.19 96 ILE A C 1
ATOM 745 O O . ILE A 1 96 ? -13.356 -0.762 13.339 1.00 94.19 96 ILE A O 1
ATOM 749 N N . ILE A 1 97 ? -11.484 0.351 12.768 1.00 93.31 97 ILE A N 1
ATOM 750 C CA . ILE A 1 97 ? -12.126 1.151 11.718 1.00 93.31 97 ILE A CA 1
ATOM 751 C C . ILE A 1 97 ? -12.577 0.255 10.567 1.00 93.31 97 ILE A C 1
ATOM 753 O O . ILE A 1 97 ? -13.743 0.311 10.188 1.00 93.31 97 ILE A O 1
ATOM 757 N N . LEU A 1 98 ? -11.696 -0.603 10.046 1.00 92.88 98 LEU A N 1
ATOM 758 C CA . LEU A 1 98 ? -12.024 -1.503 8.939 1.00 92.88 98 LEU A CA 1
ATOM 759 C C . LEU A 1 98 ? -13.205 -2.413 9.291 1.00 92.88 98 LEU A C 1
ATOM 761 O O . LEU A 1 98 ? -14.125 -2.542 8.492 1.00 92.88 98 LEU A O 1
ATOM 765 N N . LYS A 1 99 ? -13.250 -2.954 10.513 1.00 93.12 99 LYS A N 1
ATOM 766 C CA . LYS A 1 99 ? -14.381 -3.757 10.996 1.00 93.12 99 LYS A CA 1
ATOM 767 C C . LYS A 1 99 ? -15.711 -2.996 10.972 1.00 93.12 99 LYS A C 1
ATOM 769 O O . LYS A 1 99 ? -16.743 -3.617 10.772 1.00 93.12 99 LYS A O 1
ATOM 774 N N . ARG A 1 100 ? -15.705 -1.677 11.189 1.00 90.75 100 ARG A N 1
ATOM 775 C CA . ARG A 1 100 ? -16.916 -0.836 11.118 1.00 90.75 100 ARG A CA 1
ATOM 776 C C . ARG A 1 100 ? -17.330 -0.483 9.689 1.00 90.75 100 ARG A C 1
ATOM 778 O O . ARG A 1 100 ? -18.471 -0.088 9.489 1.00 90.75 100 ARG A O 1
ATOM 785 N N . LEU A 1 101 ? -16.403 -0.556 8.735 1.00 87.00 101 LEU A N 1
ATOM 786 C CA . LEU A 1 101 ? -16.656 -0.270 7.320 1.00 87.00 101 LEU A CA 1
ATOM 787 C C . LEU A 1 101 ? -17.120 -1.504 6.543 1.00 87.00 101 LEU A C 1
ATOM 789 O O . LEU A 1 101 ? -17.726 -1.361 5.483 1.00 87.00 101 LEU A O 1
ATOM 793 N N . LEU A 1 102 ? -16.811 -2.697 7.049 1.00 83.50 102 LEU A N 1
ATOM 794 C CA . LEU A 1 102 ? -17.285 -3.948 6.479 1.00 83.50 102 LEU A CA 1
ATOM 795 C C . LEU A 1 102 ? -18.764 -4.178 6.850 1.00 83.50 102 LEU A C 1
ATOM 797 O O . LEU A 1 102 ? -19.151 -3.858 7.976 1.00 83.50 102 LEU A O 1
ATOM 801 N N . PRO A 1 103 ? -19.577 -4.690 5.908 1.00 73.31 103 PRO A N 1
ATOM 802 C CA . PRO A 1 103 ? -20.984 -5.010 6.141 1.00 73.31 103 PRO A CA 1
ATOM 803 C C . PRO A 1 103 ? -21.189 -6.151 7.146 1.00 73.31 103 PRO A C 1
ATOM 805 O O . PRO A 1 103 ? -20.285 -7.011 7.279 1.00 73.31 103 PRO A O 1
#

pLDDT: mean 93.68, std 6.92, range [55.62, 98.75]

Sequence (103 aa):
RNGRGGEVEMICTQPRRISAMSVADRVAAERAEATGQTVGYQIRLEAKRSAQTKLLFCTTGVLLRRLQGDCLLKGVTHIFVDEIHERDINSDFLLIILKRLLP

Radius of gyration: 13.58 Å; chains: 1; bounding box: 33×28×36 Å

Secondary structure (DSSP, 8-state):
--SGGGG--EEEEESSHHHHHHHHHHHHHHTTS-TTSSEEEEETTEEE--TT--EEEEEHHHHHHHHHH-TT-TT--EEEE--GGG--HHHHHHHHHHHHH--

InterPro domains:
  IPR027417 P-loop containing nucleoside triphosphate hydrolase [G3DSA:3.40.50.300] (1-103)
  IPR027417 P-loop containing nucleoside triphosphate hydrolase [SSF52540] (10-102)